Protein AF-A0A9D8JFM1-F1 (afdb_monomer)

Foldseek 3Di:
DVVLLVQLLVLLVQLLVLLVVLLVLLVDPPRPCNVVSVVSSVVSVVSNVVSVVVCVVVPDDPVSVVSSVVSVVSVVVSVVSVVVSVVVVVCVVVVVVPPDDPVVPVVVVPDVVVVVVVVVVVD

Structure (mmCIF, N/CA/C/O backbone):
data_AF-A0A9D8JFM1-F1
#
_entry.id   AF-A0A9D8JFM1-F1
#
loop_
_atom_site.group_PDB
_atom_site.id
_atom_site.type_symbol
_atom_site.label_atom_id
_atom_site.label_alt_id
_atom_site.label_comp_id
_atom_site.label_asym_id
_atom_site.label_entity_id
_atom_site.label_seq_id
_atom_site.pdbx_PDB_ins_code
_atom_site.Cartn_x
_atom_site.Cartn_y
_atom_site.Cartn_z
_atom_site.occupancy
_atom_site.B_iso_or_equiv
_atom_site.auth_seq_id
_atom_site.auth_comp_id
_atom_site.auth_asym_id
_atom_site.auth_atom_id
_atom_site.pdbx_PDB_model_num
ATOM 1 N N . MET A 1 1 ? 8.828 -2.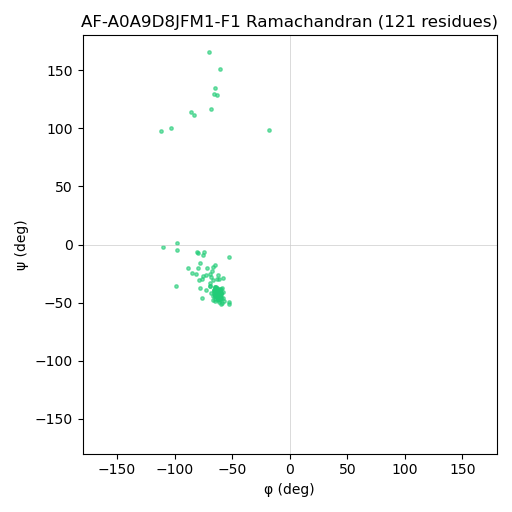449 -22.298 1.00 78.56 1 MET A N 1
ATOM 2 C CA . MET A 1 1 ? 9.175 -1.439 -21.270 1.00 78.56 1 MET A CA 1
ATOM 3 C C . MET A 1 1 ? 7.936 -0.712 -20.771 1.00 78.56 1 MET A C 1
ATOM 5 O O . MET A 1 1 ? 7.697 -0.782 -19.579 1.00 78.56 1 MET A O 1
ATOM 9 N N . ARG A 1 2 ? 7.103 -0.122 -21.642 1.00 83.81 2 ARG A N 1
ATOM 10 C CA . ARG A 1 2 ? 5.833 0.514 -21.238 1.00 83.81 2 ARG A CA 1
ATOM 11 C C . ARG A 1 2 ? 4.921 -0.400 -20.405 1.00 83.81 2 ARG A C 1
ATOM 13 O O . ARG A 1 2 ? 4.625 -0.064 -19.271 1.00 83.81 2 ARG A O 1
ATOM 20 N N . ASP A 1 3 ? 4.654 -1.614 -20.891 1.00 90.00 3 ASP A N 1
ATOM 21 C CA . ASP A 1 3 ? 3.837 -2.606 -20.169 1.00 90.00 3 ASP A CA 1
ATOM 22 C C . ASP A 1 3 ? 4.388 -2.972 -18.782 1.00 90.00 3 ASP A C 1
ATOM 24 O O . ASP A 1 3 ? 3.643 -3.358 -17.886 1.00 90.00 3 ASP A O 1
ATOM 28 N N . PHE A 1 4 ? 5.709 -2.889 -18.596 1.00 88.81 4 PHE A N 1
ATOM 29 C CA . PHE A 1 4 ? 6.332 -3.143 -17.301 1.00 88.81 4 PHE A CA 1
ATOM 30 C C . PHE A 1 4 ? 6.121 -1.958 -16.352 1.00 88.81 4 PHE A C 1
ATOM 32 O O . PHE A 1 4 ? 5.700 -2.162 -15.214 1.00 88.81 4 PHE A O 1
ATOM 39 N N . ASN A 1 5 ? 6.344 -0.735 -16.835 1.00 88.31 5 ASN A N 1
ATOM 40 C CA . ASN A 1 5 ? 6.147 0.488 -16.059 1.00 88.31 5 ASN A CA 1
ATOM 41 C C . ASN A 1 5 ? 4.679 0.624 -15.615 1.00 88.31 5 ASN A C 1
ATOM 43 O O . ASN A 1 5 ? 4.423 0.815 -14.426 1.00 88.31 5 ASN A O 1
ATOM 47 N N . ASP A 1 6 ? 3.731 0.377 -16.527 1.00 90.94 6 ASP A N 1
ATOM 48 C CA . ASP A 1 6 ? 2.290 0.399 -16.242 1.00 90.94 6 ASP A CA 1
ATOM 49 C C . ASP A 1 6 ? 1.920 -0.598 -15.129 1.00 90.94 6 ASP A C 1
ATOM 51 O O . ASP A 1 6 ? 1.145 -0.280 -14.225 1.00 90.94 6 ASP A O 1
ATOM 55 N N . ARG A 1 7 ? 2.516 -1.800 -15.138 1.00 92.88 7 ARG A N 1
ATOM 56 C CA . ARG A 1 7 ? 2.295 -2.810 -14.090 1.00 92.88 7 ARG A CA 1
ATOM 57 C C . ARG A 1 7 ? 2.835 -2.376 -12.730 1.00 92.88 7 ARG A C 1
ATOM 59 O O . ARG A 1 7 ? 2.181 -2.644 -11.722 1.00 92.88 7 ARG A O 1
ATOM 66 N N . VAL A 1 8 ? 3.997 -1.720 -12.686 1.00 91.56 8 VAL A N 1
ATOM 67 C CA . VAL A 1 8 ? 4.564 -1.176 -11.439 1.00 91.56 8 VAL A CA 1
ATOM 68 C C . VAL A 1 8 ? 3.628 -0.114 -10.857 1.00 91.56 8 VAL A C 1
ATOM 70 O O . VAL A 1 8 ? 3.283 -0.179 -9.675 1.00 91.56 8 VAL A O 1
ATOM 73 N N . HIS A 1 9 ? 3.146 0.822 -11.682 1.00 91.81 9 HIS A N 1
ATOM 74 C CA . HIS A 1 9 ? 2.202 1.852 -11.233 1.00 91.81 9 HIS A CA 1
ATOM 75 C C . HIS A 1 9 ? 0.868 1.274 -10.795 1.00 91.81 9 HIS A C 1
ATOM 77 O O . HIS A 1 9 ? 0.345 1.674 -9.757 1.00 91.81 9 HIS A O 1
ATOM 83 N N . GLN A 1 10 ? 0.329 0.317 -11.550 1.00 94.81 10 GLN A N 1
ATOM 84 C CA . GLN A 1 10 ? -0.929 -0.333 -11.212 1.00 94.81 10 GLN A CA 1
ATOM 85 C C . GLN A 1 10 ? -0.829 -1.049 -9.863 1.00 94.81 10 GLN A C 1
ATOM 87 O O . GLN A 1 10 ? -1.721 -0.904 -9.028 1.00 94.81 10 GLN A O 1
ATOM 92 N N . ALA A 1 11 ? 0.264 -1.774 -9.612 1.00 94.81 11 ALA A N 1
ATOM 93 C CA . ALA A 1 11 ? 0.480 -2.438 -8.331 1.00 94.81 11 ALA A CA 1
ATOM 94 C C . ALA A 1 11 ? 0.568 -1.434 -7.171 1.00 94.81 11 ALA A C 1
ATOM 96 O O . ALA A 1 11 ? -0.075 -1.630 -6.138 1.00 94.81 11 ALA A O 1
ATOM 97 N N . LEU A 1 12 ? 1.290 -0.326 -7.358 1.00 94.88 12 LEU A N 1
ATOM 98 C CA . LEU A 1 12 ? 1.403 0.721 -6.344 1.00 94.88 12 LEU A CA 1
ATOM 99 C C . LEU A 1 12 ? 0.063 1.433 -6.081 1.00 94.88 12 LEU A C 1
ATOM 101 O O . LEU A 1 12 ? -0.281 1.704 -4.930 1.00 94.88 12 LEU A O 1
ATOM 105 N N . ALA A 1 13 ? -0.728 1.688 -7.124 1.00 95.25 13 ALA A N 1
ATOM 106 C CA . ALA A 1 13 ? -2.060 2.276 -7.001 1.00 95.25 13 ALA A CA 1
ATOM 107 C C . ALA A 1 13 ? -3.040 1.342 -6.271 1.00 95.25 13 ALA A C 1
ATOM 109 O O . ALA A 1 13 ? -3.807 1.798 -5.424 1.00 95.25 13 ALA A O 1
ATOM 110 N N . ILE A 1 14 ? -2.993 0.032 -6.546 1.00 97.31 14 ILE A N 1
ATOM 111 C CA . ILE A 1 14 ? -3.793 -0.963 -5.816 1.00 97.31 14 ILE A CA 1
ATOM 112 C C . ILE A 1 14 ? -3.404 -0.961 -4.334 1.00 97.31 14 ILE A C 1
ATOM 114 O O . ILE A 1 14 ? -4.287 -0.897 -3.480 1.00 97.31 14 ILE A O 1
ATOM 118 N N . TYR A 1 15 ? -2.106 -0.963 -4.018 1.00 97.38 15 TYR A N 1
ATOM 119 C CA . TYR A 1 15 ? -1.631 -0.891 -2.634 1.00 97.38 15 TYR A CA 1
ATOM 120 C C . TYR A 1 15 ? -2.135 0.369 -1.910 1.00 97.38 15 TYR A C 1
ATOM 122 O O . TYR A 1 15 ? -2.675 0.276 -0.803 1.00 97.38 15 TYR A O 1
ATOM 130 N N . LEU A 1 16 ? -2.046 1.534 -2.559 1.00 96.00 16 LEU A N 1
ATOM 131 C CA . LEU A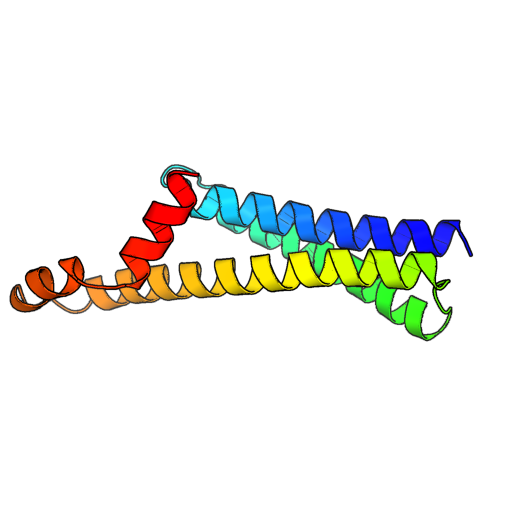 1 16 ? -2.576 2.791 -2.033 1.00 96.00 16 LEU A CA 1
ATOM 132 C C . LEU A 1 16 ? -4.090 2.725 -1.775 1.00 96.00 16 LEU A C 1
ATOM 134 O O . LEU A 1 16 ? -4.552 3.130 -0.708 1.00 96.00 16 LEU A O 1
ATOM 138 N N . ASN A 1 17 ? -4.862 2.198 -2.726 1.00 96.50 17 ASN A N 1
ATOM 139 C CA . ASN A 1 17 ? -6.318 2.104 -2.610 1.00 96.50 17 ASN A CA 1
ATOM 140 C C . ASN A 1 17 ? -6.746 1.183 -1.463 1.00 96.50 17 ASN A C 1
ATOM 142 O O . ASN A 1 17 ? -7.654 1.536 -0.713 1.00 96.50 17 ASN A O 1
ATOM 146 N N . GLN A 1 18 ? -6.053 0.059 -1.267 1.00 96.44 18 GLN A N 1
ATOM 147 C CA . GLN A 1 18 ? -6.300 -0.823 -0.124 1.00 96.44 18 GLN A CA 1
ATOM 148 C C . GLN A 1 18 ? -5.967 -0.135 1.209 1.00 96.44 18 GLN A C 1
ATOM 150 O O . GLN A 1 18 ? -6.700 -0.274 2.186 1.00 96.44 18 GLN A O 1
ATOM 155 N N . GLY A 1 19 ? -4.913 0.689 1.244 1.00 94.56 19 GLY A N 1
ATOM 156 C CA . GLY A 1 19 ? -4.609 1.559 2.384 1.00 94.56 19 GLY A CA 1
ATOM 157 C C . GLY A 1 19 ? -5.716 2.563 2.701 1.00 94.56 19 GLY A C 1
ATOM 158 O O . GLY A 1 19 ? -6.083 2.723 3.864 1.00 94.56 19 GLY A O 1
ATOM 159 N N . ARG A 1 20 ? -6.277 3.215 1.679 1.00 94.94 20 ARG A N 1
ATOM 160 C CA . ARG A 1 20 ? -7.396 4.155 1.842 1.00 94.94 20 ARG A CA 1
ATOM 161 C C . ARG A 1 20 ? -8.664 3.465 2.330 1.00 94.94 20 ARG A C 1
ATOM 163 O O . ARG A 1 20 ? -9.310 3.989 3.230 1.00 94.94 20 ARG A O 1
ATOM 170 N N . ALA A 1 21 ? -8.989 2.298 1.778 1.00 93.50 21 ALA A N 1
ATOM 171 C CA . ALA A 1 21 ? -10.140 1.511 2.208 1.00 93.50 21 ALA A CA 1
ATOM 172 C C . ALA A 1 21 ? -9.996 1.068 3.672 1.00 93.50 21 ALA A C 1
ATOM 174 O O . ALA A 1 21 ? -10.912 1.271 4.465 1.00 93.50 21 ALA A O 1
ATOM 175 N N . ALA A 1 22 ? -8.824 0.550 4.058 1.00 92.81 22 ALA A N 1
ATOM 176 C CA . ALA A 1 22 ? -8.545 0.191 5.447 1.00 92.81 22 ALA A CA 1
ATOM 177 C C . ALA A 1 22 ? -8.645 1.406 6.383 1.00 92.81 22 ALA A C 1
ATOM 179 O O . ALA A 1 22 ? -9.218 1.305 7.462 1.00 92.81 22 ALA A O 1
ATOM 180 N N . LEU A 1 23 ? -8.136 2.571 5.968 1.00 92.44 23 LEU A N 1
ATOM 181 C CA . LEU A 1 23 ? -8.244 3.795 6.761 1.00 92.44 23 LEU A CA 1
ATOM 182 C C . LEU A 1 23 ? -9.701 4.240 6.927 1.00 92.44 23 LEU A C 1
ATOM 184 O O . LEU A 1 23 ? -10.103 4.567 8.039 1.00 92.44 23 LEU A O 1
ATOM 188 N N . ALA A 1 24 ? -10.494 4.220 5.855 1.00 90.88 24 ALA A N 1
ATOM 189 C CA . ALA A 1 24 ? -11.917 4.539 5.919 1.00 90.88 24 ALA A CA 1
ATOM 190 C C . ALA A 1 24 ? -12.658 3.583 6.866 1.00 90.88 24 ALA A C 1
ATOM 192 O O . ALA A 1 24 ? -13.372 4.043 7.751 1.00 90.88 24 ALA A O 1
ATOM 193 N N . SER A 1 25 ? -12.399 2.276 6.758 1.00 91.00 25 SER A N 1
ATOM 194 C CA . SER A 1 25 ? -12.963 1.273 7.666 1.00 91.00 25 SER A CA 1
ATOM 195 C C . SER A 1 25 ? -12.510 1.442 9.117 1.00 91.00 25 SER A C 1
ATOM 197 O O . SER A 1 25 ? -13.235 1.030 10.007 1.00 91.00 25 SER A O 1
ATOM 199 N N . LEU A 1 26 ? -11.316 1.976 9.384 1.00 87.19 26 LEU A N 1
ATOM 200 C CA . LEU A 1 26 ? -10.854 2.216 10.757 1.00 87.19 26 LEU A CA 1
ATOM 201 C C . LEU A 1 26 ? -11.525 3.446 11.383 1.00 87.19 26 LEU A C 1
ATOM 203 O O . LEU A 1 26 ? -11.665 3.528 12.602 1.00 87.19 26 LEU A O 1
ATOM 207 N N . LEU A 1 27 ? -11.881 4.426 10.551 1.00 86.38 27 LEU A N 1
ATOM 208 C CA . LEU A 1 27 ? -12.579 5.640 10.969 1.00 86.38 27 LEU A CA 1
ATOM 209 C C . LEU A 1 27 ? -14.088 5.417 11.119 1.00 86.38 27 LEU A C 1
ATOM 211 O O . LEU A 1 27 ? -14.729 6.141 11.883 1.00 86.38 27 LEU A O 1
ATOM 215 N N . ASP A 1 28 ? -14.637 4.432 10.413 1.00 86.69 28 ASP A N 1
ATOM 216 C CA . ASP A 1 28 ? -16.019 3.999 10.555 1.00 86.69 28 ASP A CA 1
ATOM 217 C C . ASP A 1 28 ? -16.167 3.011 11.722 1.00 86.69 28 ASP A C 1
ATOM 219 O O . ASP A 1 28 ? -15.673 1.886 11.689 1.00 86.69 28 ASP A O 1
ATOM 223 N N . VAL A 1 29 ? -16.855 3.448 12.778 1.00 63.47 29 VAL A N 1
ATOM 224 C CA . VAL A 1 29 ? -16.995 2.714 14.047 1.00 63.47 29 VAL A CA 1
AT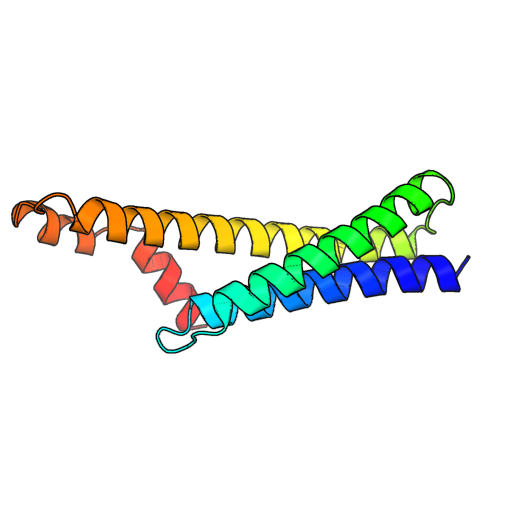OM 225 C C . VAL A 1 29 ? -17.806 1.420 13.882 1.00 63.47 29 VAL A C 1
ATOM 227 O O . VAL A 1 29 ? -17.702 0.533 14.729 1.00 63.47 29 VAL A O 1
ATOM 230 N N . GLU A 1 30 ? -18.587 1.295 12.806 1.00 64.44 30 GLU A N 1
ATOM 231 C CA . GLU A 1 30 ? -19.437 0.128 12.533 1.00 64.44 30 GLU A CA 1
ATOM 232 C C . GLU A 1 30 ? -18.805 -0.876 11.552 1.00 64.44 30 GLU A C 1
ATOM 234 O O . GLU A 1 30 ? -19.369 -1.945 11.322 1.00 64.44 30 GLU A O 1
ATOM 239 N N . SER A 1 31 ? -17.633 -0.573 10.983 1.00 73.62 31 SER A N 1
ATOM 240 C CA . SER A 1 31 ? -17.038 -1.405 9.935 1.00 73.62 31 SER A CA 1
ATOM 241 C C . SER A 1 31 ? -16.207 -2.565 10.497 1.00 73.62 31 SER A C 1
ATOM 243 O O . SER A 1 31 ? -15.131 -2.374 11.070 1.00 73.62 31 SER A O 1
ATOM 245 N N . GLU A 1 32 ? -16.663 -3.798 10.263 1.00 76.94 32 GLU A N 1
ATOM 246 C CA . GLU A 1 32 ? -15.938 -5.032 10.615 1.00 76.94 32 GLU A CA 1
ATOM 247 C C . GLU A 1 32 ? -14.843 -5.405 9.592 1.00 76.94 32 GLU A C 1
ATOM 249 O O . GLU A 1 32 ? -14.026 -6.300 9.829 1.00 76.94 32 GLU A O 1
ATOM 254 N N . ASP A 1 33 ? -14.763 -4.682 8.472 1.00 89.19 33 ASP A N 1
ATOM 255 C CA . ASP A 1 33 ? -13.926 -5.050 7.326 1.00 89.19 33 ASP A CA 1
ATOM 256 C C . ASP A 1 33 ? -12.439 -4.698 7.491 1.00 89.19 33 ASP A C 1
ATOM 258 O O . ASP A 1 33 ? -11.608 -5.106 6.674 1.00 89.19 33 ASP A O 1
ATOM 262 N N . PHE A 1 34 ? -12.062 -3.974 8.550 1.00 89.06 34 PHE A N 1
ATOM 263 C CA . PHE A 1 34 ? -10.712 -3.424 8.714 1.00 89.06 34 PHE A CA 1
ATOM 264 C C . PHE A 1 34 ? -9.612 -4.485 8.567 1.00 89.06 34 PHE A C 1
ATOM 266 O O . PHE A 1 34 ? -8.656 -4.301 7.811 1.00 89.06 34 PHE A O 1
ATOM 273 N N . PHE A 1 35 ? -9.740 -5.620 9.258 1.00 89.19 35 PHE A N 1
ATOM 274 C CA . PHE A 1 35 ? -8.725 -6.676 9.216 1.00 89.19 35 PHE A CA 1
ATOM 275 C C . PHE A 1 35 ? -8.664 -7.379 7.856 1.00 89.19 35 PHE A C 1
ATOM 277 O O . PHE A 1 35 ? -7.572 -7.715 7.390 1.00 89.19 35 PHE A O 1
ATOM 284 N N . ALA A 1 36 ? -9.810 -7.556 7.192 1.00 92.19 36 ALA A N 1
ATOM 285 C CA . ALA A 1 36 ? -9.862 -8.106 5.842 1.00 92.19 36 ALA A CA 1
ATOM 286 C C . A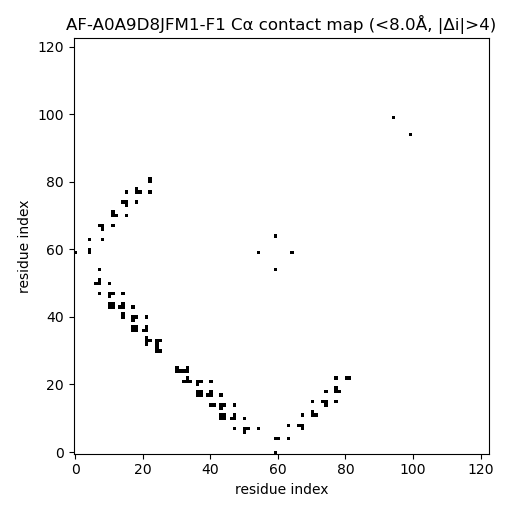LA A 1 36 ? -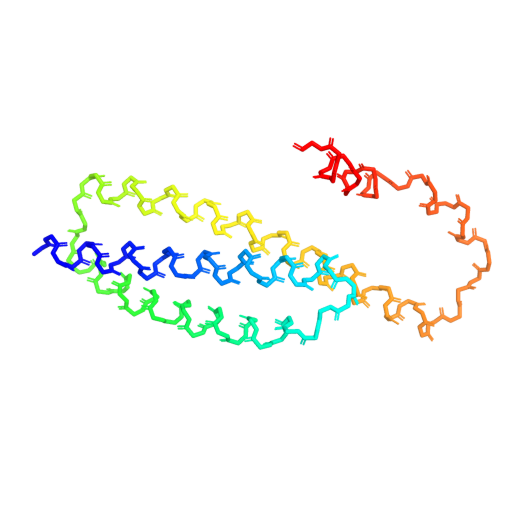9.161 -7.168 4.846 1.00 92.19 36 ALA A C 1
ATOM 288 O O . A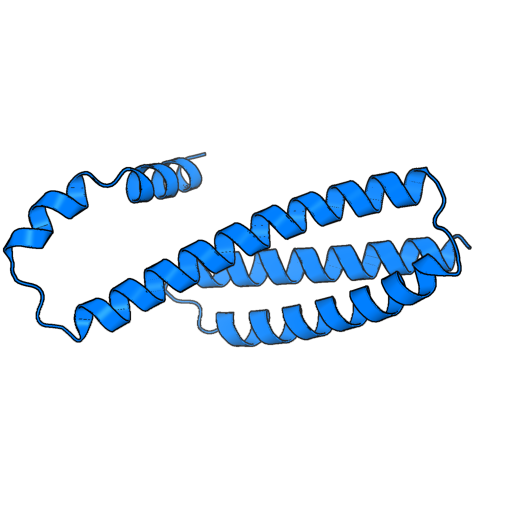LA A 1 36 ? -8.329 -7.614 4.052 1.00 92.19 36 ALA A O 1
ATOM 289 N N . LEU A 1 37 ? -9.414 -5.861 4.946 1.00 92.81 37 LEU A N 1
ATOM 290 C CA . LEU A 1 37 ? -8.769 -4.834 4.127 1.00 92.81 37 LEU A CA 1
ATOM 291 C C . LEU A 1 37 ? -7.265 -4.739 4.403 1.00 92.81 37 LEU A C 1
ATOM 293 O O . LEU A 1 37 ? -6.476 -4.634 3.467 1.00 92.81 37 LEU A O 1
ATOM 297 N N . MET A 1 38 ? -6.831 -4.863 5.661 1.00 94.25 38 MET A N 1
ATOM 298 C CA . MET A 1 38 ? -5.404 -4.925 6.000 1.00 94.25 38 MET A CA 1
ATOM 299 C C . MET A 1 38 ? -4.714 -6.165 5.413 1.00 94.25 38 MET A C 1
ATOM 301 O O . MET A 1 38 ? -3.579 -6.061 4.948 1.00 94.25 38 MET A O 1
ATOM 305 N N . SER A 1 39 ? -5.396 -7.314 5.363 1.00 95.00 39 SER A N 1
ATOM 306 C CA . SER A 1 39 ? -4.878 -8.522 4.707 1.00 95.00 39 SER A CA 1
ATOM 307 C C . SER A 1 39 ? -4.761 -8.351 3.186 1.00 95.00 39 SER A C 1
ATOM 309 O O . SER A 1 39 ? -3.722 -8.672 2.606 1.00 95.00 39 SER A O 1
ATOM 311 N N . GLN A 1 40 ? -5.775 -7.772 2.536 1.00 94.69 40 GLN A N 1
ATOM 312 C CA . GLN A 1 40 ? -5.731 -7.460 1.100 1.00 94.69 40 GLN A CA 1
ATOM 313 C C . GLN A 1 40 ? -4.635 -6.439 0.770 1.00 94.69 40 GLN A C 1
ATOM 315 O O . GLN A 1 40 ? -3.930 -6.566 -0.233 1.00 94.69 40 GLN A O 1
ATOM 320 N N . ARG A 1 41 ? -4.460 -5.440 1.637 1.00 96.19 41 ARG A N 1
ATOM 321 C CA . ARG A 1 41 ? -3.401 -4.437 1.537 1.00 96.19 41 ARG A CA 1
ATOM 322 C C . ARG A 1 41 ? -2.010 -5.065 1.616 1.00 96.19 41 ARG A C 1
ATOM 324 O O . ARG A 1 41 ? -1.141 -4.677 0.841 1.00 96.19 41 ARG A O 1
ATOM 331 N N . GLU A 1 42 ? -1.801 -6.027 2.513 1.00 96.19 42 GLU A N 1
ATOM 332 C CA . GLU A 1 42 ? -0.538 -6.769 2.619 1.00 96.19 42 GLU A CA 1
ATOM 333 C C . GLU A 1 42 ? -0.242 -7.565 1.338 1.00 96.19 42 GLU A C 1
ATOM 335 O O . GLU A 1 42 ? 0.859 -7.482 0.798 1.00 96.19 42 GLU A O 1
ATOM 340 N N . ALA A 1 43 ? -1.241 -8.253 0.774 1.00 96.06 43 ALA A N 1
ATOM 341 C CA . ALA A 1 43 ? -1.080 -8.949 -0.505 1.00 96.06 43 ALA A CA 1
ATOM 342 C C . ALA A 1 43 ? -0.717 -7.983 -1.654 1.00 96.06 43 ALA A C 1
ATOM 344 O O . ALA A 1 43 ? 0.145 -8.282 -2.485 1.00 96.06 43 ALA A O 1
ATOM 345 N N . ALA A 1 44 ? -1.329 -6.795 -1.686 1.00 95.75 44 ALA A N 1
ATOM 346 C CA . ALA A 1 44 ? -1.004 -5.758 -2.664 1.00 95.75 44 ALA A CA 1
ATOM 347 C C . ALA A 1 44 ? 0.427 -5.216 -2.497 1.00 95.75 44 ALA A C 1
ATOM 349 O O . ALA A 1 44 ? 1.121 -5.011 -3.495 1.00 95.75 44 ALA A O 1
ATOM 350 N N . TYR A 1 45 ? 0.885 -5.031 -1.255 1.00 96.38 45 TYR A N 1
ATOM 351 C CA . TYR A 1 45 ? 2.260 -4.629 -0.954 1.00 96.38 45 TYR A CA 1
ATOM 352 C C . TYR A 1 45 ? 3.275 -5.663 -1.455 1.00 96.38 45 TYR A C 1
ATOM 354 O O . TYR A 1 45 ? 4.219 -5.301 -2.154 1.00 96.38 45 TYR A O 1
ATOM 362 N N . GLN A 1 46 ? 3.044 -6.950 -1.185 1.00 95.31 46 GLN A N 1
ATOM 363 C CA . GLN A 1 46 ? 3.925 -8.031 -1.642 1.00 95.31 46 GLN A CA 1
ATOM 364 C C . GLN A 1 46 ? 4.036 -8.078 -3.170 1.00 95.31 46 GLN A C 1
ATOM 366 O O . GLN A 1 46 ? 5.135 -8.220 -3.710 1.00 95.31 46 GLN A O 1
ATOM 371 N N . ASN A 1 47 ? 2.917 -7.892 -3.877 1.00 94.62 47 ASN A N 1
ATOM 372 C CA . ASN A 1 47 ? 2.915 -7.805 -5.336 1.00 94.62 47 ASN A CA 1
ATOM 373 C C . ASN A 1 47 ? 3.711 -6.589 -5.846 1.00 94.62 47 ASN A C 1
ATOM 375 O O . ASN A 1 47 ? 4.505 -6.718 -6.777 1.00 94.62 47 ASN A O 1
ATOM 379 N N . PHE A 1 48 ? 3.545 -5.418 -5.221 1.00 94.50 48 PHE A N 1
ATOM 380 C CA . PHE A 1 48 ? 4.344 -4.238 -5.555 1.00 94.50 48 PHE A CA 1
ATOM 381 C C . PHE A 1 48 ? 5.842 -4.486 -5.326 1.00 94.50 48 PHE A C 1
ATOM 383 O O . PHE A 1 48 ? 6.629 -4.226 -6.229 1.00 94.50 48 PHE A O 1
ATOM 390 N N . CYS A 1 49 ? 6.243 -5.056 -4.185 1.00 92.31 49 CYS A N 1
ATOM 391 C CA . CYS A 1 49 ? 7.648 -5.361 -3.898 1.00 92.31 49 CYS A CA 1
ATOM 392 C C . CYS A 1 49 ? 8.277 -6.316 -4.919 1.00 92.31 49 CYS A C 1
ATOM 394 O O . CYS A 1 49 ? 9.431 -6.128 -5.301 1.00 92.31 49 CYS A O 1
ATOM 396 N N . ALA A 1 50 ?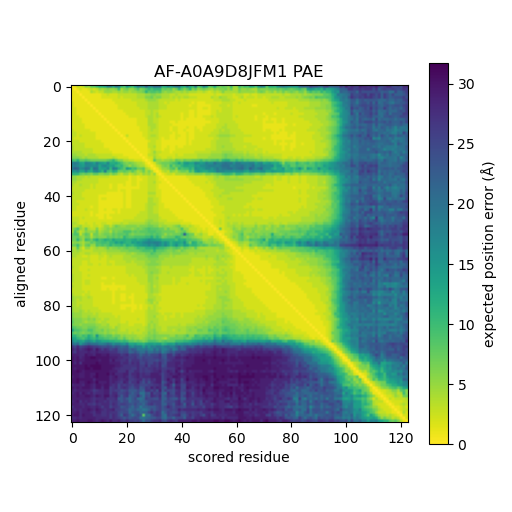 7.530 -7.321 -5.387 1.00 90.81 50 ALA A N 1
ATOM 397 C CA . ALA A 1 50 ? 8.012 -8.234 -6.422 1.00 90.81 50 ALA A CA 1
ATOM 398 C C . ALA A 1 50 ? 8.309 -7.501 -7.746 1.00 90.81 50 ALA A C 1
ATOM 400 O O . ALA A 1 50 ? 9.292 -7.805 -8.423 1.00 90.81 50 ALA A O 1
ATOM 401 N N . LEU A 1 51 ? 7.481 -6.514 -8.102 1.00 89.25 51 LEU A N 1
ATOM 402 C CA . LEU A 1 51 ? 7.663 -5.697 -9.303 1.00 89.25 51 LEU A CA 1
ATOM 403 C C . LEU A 1 51 ? 8.734 -4.613 -9.124 1.00 89.25 51 LEU A C 1
ATOM 405 O O . LEU A 1 51 ? 9.504 -4.375 -10.050 1.00 89.25 51 LEU A O 1
ATOM 409 N N . ASP A 1 52 ? 8.829 -3.997 -7.946 1.00 85.38 52 ASP A N 1
ATOM 410 C CA . ASP A 1 52 ? 9.860 -3.005 -7.624 1.00 85.38 52 ASP A CA 1
ATOM 411 C C . ASP A 1 52 ? 11.261 -3.632 -7.626 1.00 85.38 52 ASP A C 1
ATOM 413 O O . ASP A 1 52 ? 12.186 -3.090 -8.226 1.00 85.38 52 ASP A O 1
ATOM 417 N N . GLY A 1 53 ? 11.405 -4.844 -7.077 1.00 83.81 53 GLY A N 1
ATOM 418 C CA . GLY A 1 53 ? 12.650 -5.611 -7.175 1.00 83.81 53 GLY A CA 1
ATOM 419 C C . GLY A 1 53 ? 13.063 -5.883 -8.626 1.00 83.81 53 GLY A C 1
ATOM 420 O O . GLY A 1 53 ? 14.240 -5.779 -8.967 1.00 83.81 53 GLY A O 1
ATOM 421 N N . ALA A 1 54 ? 12.099 -6.150 -9.515 1.00 79.56 54 ALA A N 1
ATOM 422 C CA . ALA A 1 54 ? 12.366 -6.260 -10.949 1.00 79.56 54 ALA A CA 1
ATOM 423 C C . ALA A 1 54 ? 12.725 -4.901 -11.588 1.00 79.56 54 ALA A C 1
ATOM 425 O O . ALA A 1 54 ? 13.560 -4.850 -12.494 1.00 79.56 54 ALA A O 1
ATOM 426 N N . ALA A 1 55 ? 12.154 -3.796 -11.097 1.00 76.50 55 ALA A N 1
ATOM 427 C CA . ALA A 1 55 ? 12.408 -2.439 -11.590 1.00 76.50 55 ALA A CA 1
ATOM 428 C C . ALA A 1 55 ? 13.802 -1.909 -11.208 1.00 76.50 55 ALA A C 1
ATOM 430 O O . ALA A 1 55 ? 14.335 -1.019 -11.869 1.00 76.50 55 ALA A O 1
ATOM 431 N N . GLN A 1 56 ? 14.436 -2.491 -10.185 1.00 75.81 56 GLN A N 1
ATOM 432 C CA . GLN A 1 56 ? 15.847 -2.235 -9.871 1.00 75.81 56 GLN A CA 1
ATOM 433 C C . GLN A 1 56 ? 16.796 -2.780 -10.955 1.00 75.81 56 GLN A C 1
ATOM 435 O O . GLN A 1 56 ? 17.913 -2.286 -11.093 1.00 75.81 56 GLN A O 1
ATOM 440 N N . VAL A 1 57 ? 16.349 -3.766 -11.744 1.00 79.31 57 VAL A N 1
ATOM 441 C CA . VAL A 1 57 ? 17.111 -4.367 -12.855 1.00 79.31 57 VAL A CA 1
ATOM 442 C C . VAL A 1 57 ? 16.691 -3.782 -14.207 1.00 79.31 57 VAL A C 1
ATOM 444 O O . VAL A 1 57 ? 17.528 -3.590 -15.088 1.00 79.31 57 VAL A O 1
ATOM 447 N N . VAL A 1 58 ? 15.403 -3.466 -14.372 1.00 79.62 58 VAL A N 1
ATOM 448 C CA . VAL A 1 58 ? 14.847 -2.808 -15.562 1.00 79.62 58 VAL A CA 1
ATOM 449 C C . VAL A 1 58 ? 14.393 -1.399 -15.174 1.00 79.62 58 VAL A C 1
ATOM 451 O O . VAL A 1 58 ? 13.298 -1.248 -14.631 1.00 79.62 58 VAL A O 1
ATOM 454 N N . PRO A 1 59 ? 15.209 -0.359 -15.426 1.00 77.25 59 PRO A N 1
ATOM 455 C CA . PRO A 1 59 ? 14.914 0.977 -14.936 1.00 77.25 59 PRO A CA 1
ATOM 456 C C . PRO A 1 59 ? 13.640 1.537 -15.572 1.00 77.25 59 PRO A C 1
ATOM 458 O O . PRO A 1 59 ? 13.455 1.494 -16.790 1.00 77.25 59 PRO A O 1
ATOM 461 N N . LEU A 1 60 ? 12.791 2.116 -14.724 1.00 83.50 60 LEU A N 1
ATOM 462 C CA . LEU A 1 60 ? 11.644 2.917 -15.142 1.00 83.50 60 LEU A CA 1
ATOM 463 C C . LEU A 1 60 ? 12.111 4.131 -15.961 1.00 83.50 60 LEU A C 1
ATOM 465 O O . LEU A 1 60 ? 13.199 4.667 -15.730 1.00 83.50 60 LEU A O 1
ATOM 469 N N . ASP A 1 61 ? 11.270 4.607 -16.877 1.00 90.19 61 ASP A N 1
ATOM 470 C CA . ASP A 1 61 ? 11.493 5.910 -17.507 1.00 90.19 61 ASP A CA 1
ATOM 471 C C . ASP A 1 61 ? 11.252 7.061 -16.505 1.00 90.19 61 ASP A C 1
ATOM 473 O O . ASP A 1 61 ? 10.707 6.859 -15.418 1.00 90.19 61 ASP A O 1
ATOM 477 N N . GLU A 1 62 ? 11.686 8.277 -16.843 1.00 88.50 62 GLU A N 1
ATOM 478 C CA . GLU A 1 62 ? 11.606 9.428 -15.930 1.00 88.50 62 GLU A CA 1
ATOM 479 C C . GLU A 1 62 ? 10.171 9.831 -15.563 1.00 88.50 62 GLU A C 1
ATOM 481 O O . GLU A 1 62 ? 9.907 10.170 -14.406 1.00 88.50 62 GLU A O 1
ATOM 486 N N . GLU A 1 63 ? 9.226 9.746 -16.502 1.00 91.12 63 GLU A N 1
ATOM 487 C CA . GLU A 1 63 ? 7.813 10.020 -16.223 1.00 91.12 63 GLU A CA 1
ATOM 488 C C . GLU A 1 63 ? 7.266 8.981 -15.239 1.00 91.12 63 GLU A C 1
ATOM 490 O O . GLU A 1 63 ? 6.644 9.318 -14.226 1.00 91.12 63 GLU A O 1
ATOM 495 N N . SER A 1 64 ? 7.599 7.716 -15.473 1.00 89.81 64 SER A N 1
ATOM 496 C CA . SER A 1 64 ? 7.224 6.599 -14.622 1.00 89.81 64 SER A CA 1
ATOM 497 C C . SER A 1 64 ? 7.817 6.705 -13.216 1.00 89.81 64 SER A C 1
ATOM 499 O O . SER A 1 64 ? 7.118 6.445 -12.234 1.00 89.81 64 SER A O 1
ATOM 501 N N . LYS A 1 65 ? 9.073 7.142 -13.073 1.00 88.88 65 LYS A N 1
ATOM 502 C CA . LYS A 1 65 ? 9.681 7.413 -11.758 1.00 88.88 65 LYS A CA 1
ATOM 503 C C . LYS A 1 65 ? 8.949 8.524 -11.018 1.00 88.88 65 LYS A C 1
ATOM 505 O O . LYS A 1 65 ? 8.721 8.406 -9.812 1.00 88.88 65 LYS A O 1
ATOM 510 N N . TYR A 1 66 ? 8.587 9.597 -11.719 1.00 92.00 66 TYR A N 1
ATOM 511 C CA . TYR A 1 66 ? 7.854 10.714 -11.129 1.00 92.00 66 TYR A CA 1
ATOM 512 C C . TYR A 1 66 ? 6.475 10.272 -10.619 1.00 92.00 66 TYR A C 1
ATOM 514 O O . TYR A 1 66 ? 6.129 10.540 -9.465 1.00 92.00 66 TYR A O 1
ATOM 522 N N . GLN A 1 67 ? 5.722 9.527 -11.434 1.00 91.31 67 GLN A N 1
ATOM 523 C CA . GLN A 1 67 ? 4.411 8.997 -11.052 1.00 91.31 67 GLN A CA 1
ATOM 524 C C . GLN A 1 67 ? 4.505 8.024 -9.867 1.00 91.31 67 GLN A C 1
ATOM 526 O O . GLN A 1 67 ? 3.767 8.171 -8.890 1.00 91.31 67 GLN A O 1
ATOM 531 N N . ALA A 1 68 ? 5.457 7.085 -9.900 1.00 90.44 68 ALA A N 1
ATOM 532 C CA . ALA A 1 68 ? 5.684 6.146 -8.803 1.00 90.44 68 ALA A CA 1
ATOM 533 C C . ALA A 1 68 ? 6.054 6.873 -7.499 1.00 90.44 68 ALA A C 1
ATOM 535 O O . ALA A 1 68 ? 5.512 6.562 -6.440 1.00 90.44 68 ALA A O 1
ATOM 536 N N . ARG A 1 69 ? 6.914 7.900 -7.566 1.00 92.12 69 ARG A N 1
ATOM 537 C CA . ARG A 1 69 ? 7.296 8.707 -6.397 1.00 92.12 69 ARG A CA 1
ATOM 538 C C . ARG A 1 69 ? 6.100 9.424 -5.777 1.00 92.12 69 ARG A C 1
ATOM 540 O O . ARG A 1 69 ? 5.980 9.435 -4.554 1.00 92.12 69 ARG A O 1
ATOM 547 N N . ARG A 1 70 ? 5.223 10.009 -6.595 1.00 95.06 70 ARG A N 1
ATOM 548 C CA . ARG A 1 70 ? 4.008 10.675 -6.108 1.00 95.06 70 ARG A CA 1
ATOM 549 C C . ARG A 1 70 ? 3.086 9.687 -5.389 1.00 95.06 70 ARG A C 1
ATOM 551 O O . ARG A 1 70 ? 2.685 9.946 -4.259 1.00 95.06 70 ARG A O 1
ATOM 558 N N . LEU A 1 71 ? 2.799 8.539 -6.006 1.00 93.38 71 LEU A N 1
ATOM 559 C CA . LEU A 1 71 ? 1.969 7.502 -5.384 1.00 93.38 71 LEU A CA 1
ATOM 560 C C . LEU A 1 71 ? 2.594 6.975 -4.082 1.00 93.38 71 LEU A C 1
ATOM 562 O O . LEU A 1 71 ? 1.885 6.761 -3.102 1.00 93.38 71 LEU A O 1
ATOM 566 N N . TRP A 1 72 ? 3.920 6.823 -4.036 1.00 93.25 72 TRP A N 1
ATOM 567 C CA . TRP A 1 72 ? 4.628 6.388 -2.832 1.00 93.25 72 TRP A CA 1
ATOM 568 C C . TRP A 1 72 ? 4.521 7.392 -1.676 1.00 93.25 72 TRP A C 1
ATOM 570 O O . TRP A 1 72 ? 4.371 6.993 -0.523 1.00 93.25 72 TRP A O 1
ATOM 580 N N . GLN A 1 73 ? 4.549 8.695 -1.964 1.00 94.88 73 GLN A N 1
ATOM 581 C CA . GLN A 1 73 ? 4.312 9.725 -0.945 1.00 94.88 73 GLN A CA 1
ATOM 582 C C . GLN A 1 73 ? 2.902 9.616 -0.355 1.00 94.88 73 GLN A C 1
ATOM 584 O O . GLN A 1 73 ? 2.733 9.712 0.859 1.00 94.88 73 GLN A O 1
ATOM 589 N N . GLU A 1 74 ? 1.896 9.366 -1.195 1.00 94.69 74 GLU A N 1
ATOM 590 C CA . GLU A 1 74 ? 0.522 9.147 -0.735 1.00 94.69 74 GLU A CA 1
ATOM 591 C C . GLU A 1 74 ? 0.417 7.878 0.130 1.00 94.69 74 GLU A C 1
ATOM 593 O O . GLU A 1 74 ? -0.247 7.892 1.167 1.00 94.69 74 GLU A O 1
ATOM 598 N N . VAL A 1 75 ? 1.130 6.807 -0.234 1.00 95.00 75 VAL A N 1
ATOM 599 C CA . VAL A 1 75 ? 1.240 5.586 0.580 1.00 95.00 75 VAL A CA 1
ATOM 600 C C . VAL A 1 75 ? 1.876 5.873 1.943 1.00 95.00 75 VAL A C 1
ATOM 602 O O . VAL A 1 75 ? 1.339 5.436 2.958 1.00 95.00 75 VAL A O 1
ATOM 605 N N . ASP A 1 76 ? 2.987 6.614 2.005 1.00 94.88 76 ASP A N 1
ATOM 606 C CA . ASP A 1 76 ? 3.660 6.948 3.273 1.00 94.88 76 ASP A CA 1
ATOM 607 C C . ASP A 1 76 ? 2.730 7.720 4.222 1.00 94.88 76 ASP A C 1
ATOM 609 O O . ASP A 1 76 ? 2.653 7.406 5.411 1.00 94.88 76 ASP A O 1
ATOM 613 N N . ILE A 1 77 ? 1.948 8.669 3.692 1.00 95.50 77 ILE A N 1
ATOM 614 C CA . ILE A 1 77 ? 0.938 9.403 4.469 1.00 95.50 77 ILE A CA 1
ATOM 615 C C . ILE A 1 77 ? -0.100 8.437 5.051 1.00 95.50 77 ILE A C 1
ATOM 617 O O . ILE A 1 77 ? -0.336 8.446 6.260 1.00 95.50 77 ILE A O 1
ATOM 621 N N . ILE A 1 78 ? -0.686 7.571 4.219 1.00 94.56 78 ILE A N 1
ATOM 622 C CA . ILE A 1 78 ? -1.696 6.599 4.660 1.00 94.56 78 ILE A CA 1
ATOM 623 C C . ILE A 1 78 ? -1.132 5.652 5.725 1.00 94.56 78 ILE A C 1
ATOM 625 O O . ILE A 1 78 ? -1.794 5.394 6.731 1.00 94.56 78 ILE A O 1
ATOM 629 N N . ASN A 1 79 ? 0.102 5.178 5.553 1.00 94.50 79 ASN A N 1
ATOM 630 C CA . ASN A 1 79 ? 0.739 4.242 6.479 1.00 94.50 79 ASN A CA 1
ATOM 631 C C . ASN A 1 79 ? 0.959 4.867 7.853 1.00 94.50 79 ASN A C 1
ATOM 633 O O . ASN A 1 79 ? 0.674 4.236 8.871 1.00 94.50 79 ASN A O 1
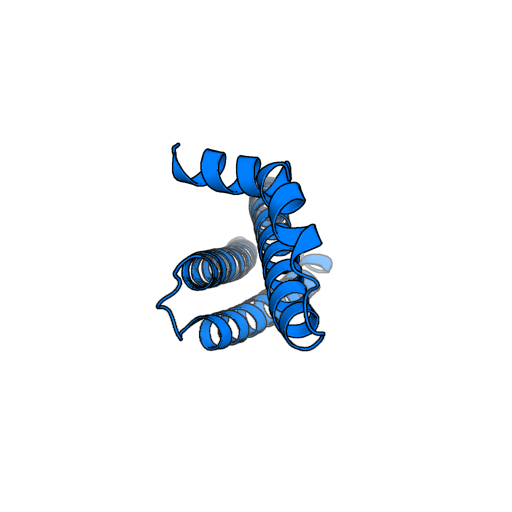ATOM 637 N N . ARG A 1 80 ? 1.434 6.115 7.888 1.00 94.69 80 ARG A N 1
ATOM 638 C CA . ARG A 1 80 ? 1.625 6.856 9.139 1.00 94.69 80 ARG A CA 1
ATOM 639 C C . ARG A 1 80 ? 0.302 7.106 9.847 1.00 94.69 80 ARG A C 1
ATOM 641 O O . ARG A 1 80 ? 0.237 6.934 11.063 1.00 94.69 80 ARG A O 1
ATOM 648 N N . THR A 1 81 ? -0.746 7.461 9.105 1.00 93.38 81 THR A N 1
ATOM 649 C CA . THR A 1 81 ? -2.079 7.678 9.680 1.00 93.38 81 THR A CA 1
ATOM 650 C C . THR A 1 81 ? -2.659 6.385 10.251 1.00 93.38 81 THR A C 1
ATOM 652 O O . THR A 1 81 ? -3.080 6.376 11.406 1.00 93.38 81 THR A O 1
ATOM 655 N N . LEU A 1 82 ? -2.620 5.280 9.497 1.00 91.81 82 LEU A N 1
ATOM 656 C CA . LEU A 1 82 ? -3.060 3.964 9.976 1.00 91.81 82 LEU A CA 1
ATOM 657 C C . LEU A 1 82 ? -2.301 3.545 11.238 1.00 91.81 82 LEU A C 1
ATOM 659 O O . LEU A 1 82 ? -2.919 3.175 12.233 1.00 91.81 82 LEU A O 1
ATOM 663 N N . PHE A 1 83 ? -0.971 3.659 11.229 1.00 91.69 83 PHE A N 1
ATOM 664 C CA . PHE A 1 83 ? -0.141 3.308 12.379 1.00 91.69 83 PHE A CA 1
ATOM 665 C C . PHE A 1 83 ? -0.472 4.150 13.618 1.00 91.69 83 PHE A C 1
ATOM 667 O O . PHE A 1 83 ? -0.622 3.603 14.713 1.00 91.69 83 PHE A O 1
ATOM 674 N N . GLY A 1 84 ? -0.618 5.469 13.451 1.00 92.06 84 GLY A N 1
ATOM 675 C CA . GLY A 1 84 ? -0.991 6.375 14.536 1.00 92.06 84 GLY A CA 1
ATOM 676 C C . GLY A 1 84 ? -2.337 6.000 15.155 1.00 92.06 84 GLY A C 1
ATOM 677 O O . GLY A 1 84 ? -2.424 5.801 16.365 1.00 92.06 84 GLY A O 1
ATOM 678 N N . LEU A 1 85 ? -3.362 5.805 14.322 1.00 88.56 85 LEU A N 1
ATOM 679 C CA . LEU A 1 85 ? -4.705 5.444 14.784 1.00 88.56 85 LEU A CA 1
ATOM 680 C C . LEU A 1 85 ? -4.743 4.067 15.456 1.00 88.56 85 LEU A C 1
ATOM 682 O O . LEU A 1 85 ? -5.329 3.926 16.526 1.00 88.56 85 LEU A O 1
ATOM 686 N N . MET A 1 86 ? -4.088 3.056 14.881 1.00 86.81 86 MET A N 1
ATOM 687 C CA . MET A 1 86 ? -4.011 1.726 15.494 1.00 86.81 86 MET A CA 1
ATOM 688 C C . MET A 1 86 ? -3.301 1.765 16.852 1.00 86.81 86 MET A C 1
ATOM 690 O O . MET A 1 86 ? -3.733 1.096 17.791 1.00 86.81 86 MET A O 1
ATOM 694 N N . THR A 1 87 ? -2.245 2.574 16.978 1.00 86.81 87 THR A N 1
ATOM 695 C CA . THR A 1 87 ? -1.531 2.777 18.248 1.00 86.81 87 THR A CA 1
ATOM 696 C C . THR A 1 87 ? -2.437 3.439 19.287 1.00 86.81 87 THR A C 1
ATOM 698 O O . THR A 1 87 ? -2.479 2.999 20.438 1.00 86.81 87 THR A O 1
ATOM 701 N N . ASP A 1 88 ? -3.215 4.448 18.889 1.00 82.69 88 ASP A N 1
ATOM 702 C CA . ASP A 1 88 ? -4.180 5.118 19.765 1.00 82.69 88 ASP A CA 1
ATOM 703 C C . ASP A 1 88 ? -5.294 4.164 20.224 1.00 82.69 88 ASP A C 1
ATOM 705 O O . ASP A 1 88 ? -5.631 4.127 21.413 1.00 82.69 88 ASP A O 1
ATOM 709 N N . VAL A 1 89 ? -5.822 3.336 19.317 1.00 82.50 89 VAL A N 1
ATOM 710 C CA . VAL A 1 89 ? -6.803 2.286 19.638 1.00 82.50 89 VAL A CA 1
ATOM 711 C C . VAL A 1 89 ? -6.204 1.282 20.623 1.00 82.50 89 VAL A C 1
ATOM 713 O O . VAL A 1 89 ? -6.808 0.997 21.660 1.00 82.50 89 VAL A O 1
ATOM 716 N N . GLN A 1 90 ? -4.986 0.796 20.369 1.00 79.19 90 GLN A N 1
ATOM 717 C CA . GLN A 1 90 ? -4.291 -0.129 21.265 1.00 79.19 90 GLN A CA 1
ATOM 718 C C . GLN A 1 90 ? -4.079 0.483 22.656 1.00 79.19 90 GLN A C 1
ATOM 720 O O . GLN A 1 90 ? -4.307 -0.191 23.666 1.00 79.19 90 GLN A O 1
ATOM 725 N N . ALA A 1 91 ? -3.679 1.754 22.732 1.00 77.38 91 ALA A N 1
ATOM 726 C CA . ALA A 1 91 ? -3.513 2.474 23.989 1.00 77.38 91 ALA A CA 1
ATOM 727 C C . ALA A 1 91 ? -4.849 2.660 24.725 1.00 77.38 91 ALA A C 1
ATOM 729 O O . ALA A 1 91 ? -4.891 2.562 25.954 1.00 77.38 91 ALA A O 1
ATOM 730 N N . HIS A 1 92 ? -5.949 2.881 24.001 1.00 73.31 92 HIS A N 1
ATOM 731 C CA . HIS A 1 92 ? -7.285 2.981 24.582 1.00 73.31 92 HIS A CA 1
ATOM 732 C C . HIS A 1 92 ? -7.752 1.648 25.176 1.00 73.31 92 HIS A C 1
ATOM 734 O O . HIS A 1 92 ? -8.174 1.613 26.332 1.00 73.31 92 HIS A O 1
ATOM 740 N N . VAL A 1 93 ? -7.615 0.550 24.429 1.00 75.31 93 VAL A N 1
ATOM 741 C CA . VAL A 1 93 ? -7.990 -0.800 24.881 1.00 75.31 93 VAL A CA 1
ATOM 742 C C . VAL A 1 93 ? -7.108 -1.244 26.056 1.00 75.31 93 VAL A C 1
ATOM 744 O O . VAL A 1 93 ? -7.613 -1.663 27.097 1.00 75.31 93 VAL A O 1
ATOM 747 N N . SER A 1 94 ? -5.789 -1.059 25.952 1.00 70.12 94 SER A N 1
ATOM 748 C CA . SER A 1 94 ? -4.828 -1.434 27.004 1.00 70.12 94 SER A CA 1
ATOM 749 C C . SER A 1 94 ? -4.950 -0.552 28.254 1.00 70.12 94 SER A C 1
ATOM 751 O O . SER A 1 94 ? -4.792 -1.023 29.381 1.00 70.12 94 SER A O 1
ATOM 753 N N . GLY A 1 95 ? -5.256 0.735 28.071 1.00 57.03 95 GLY A N 1
ATOM 754 C CA . GLY A 1 95 ? -5.509 1.691 29.147 1.00 57.03 95 GLY A CA 1
ATOM 755 C C . GLY A 1 95 ? -6.876 1.510 29.811 1.00 57.03 95 GLY A C 1
ATOM 756 O O . GLY A 1 95 ? -7.009 1.809 30.992 1.00 57.03 95 GLY A O 1
ATOM 757 N N . GLY A 1 96 ? -7.873 0.980 29.098 1.00 49.19 96 GLY A N 1
ATOM 758 C CA . GLY A 1 96 ? -9.167 0.577 29.656 1.00 49.19 96 GLY A CA 1
ATOM 759 C C . GLY A 1 96 ? -9.072 -0.641 30.582 1.00 49.19 96 GLY A C 1
ATOM 760 O O . GLY A 1 96 ? -9.834 -0.742 31.541 1.00 49.19 96 GLY A O 1
ATOM 761 N N . LEU A 1 97 ? -8.080 -1.513 30.367 1.00 49.16 97 LEU A N 1
ATOM 762 C CA . LEU A 1 97 ? -7.793 -2.666 31.232 1.00 49.16 97 LEU A CA 1
ATOM 763 C C . LEU A 1 97 ? -7.054 -2.292 32.533 1.00 49.16 97 LEU A C 1
ATOM 765 O O . LEU A 1 97 ? -7.065 -3.061 33.495 1.00 49.16 97 LEU A O 1
ATOM 769 N N . ARG A 1 98 ? -6.462 -1.092 32.624 1.00 47.69 98 ARG A N 1
ATOM 770 C CA . ARG A 1 98 ? -5.953 -0.522 33.883 1.00 47.69 98 ARG A CA 1
ATOM 771 C C . ARG A 1 98 ? -6.928 0.536 34.385 1.00 47.69 98 ARG A C 1
ATOM 773 O O . ARG A 1 98 ? -6.886 1.661 33.907 1.00 47.69 98 ARG A O 1
ATOM 780 N N . LYS A 1 99 ? -7.773 0.178 35.366 1.00 45.28 99 LYS A N 1
ATOM 781 C CA . LY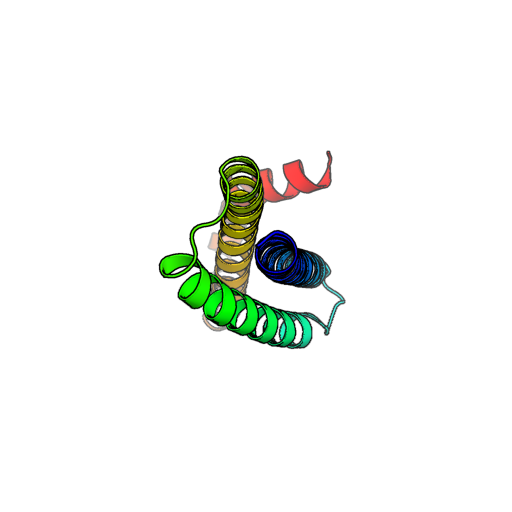S A 1 99 ? -8.671 1.072 36.138 1.00 45.28 99 LYS A CA 1
ATOM 782 C C . LYS A 1 99 ? -8.262 2.548 36.031 1.00 45.28 99 LYS A C 1
ATOM 784 O O . LYS A 1 99 ? -7.354 2.987 36.733 1.00 45.28 99 LYS A O 1
ATOM 789 N N . VAL A 1 100 ? -8.924 3.304 35.156 1.00 44.66 100 VAL A N 1
ATOM 790 C CA . VAL A 1 100 ? -8.646 4.732 34.965 1.00 44.66 100 VAL A CA 1
ATOM 791 C C . VAL A 1 100 ? -9.089 5.474 36.229 1.00 44.66 100 VAL A C 1
ATOM 793 O O . VAL A 1 100 ? -10.287 5.493 36.527 1.00 44.66 100 VAL A O 1
ATOM 796 N N . PRO A 1 101 ? -8.182 6.119 36.987 1.00 48.03 101 PRO A N 1
ATOM 797 C CA . PRO A 1 101 ? -8.598 7.028 38.040 1.00 48.03 101 PRO A CA 1
ATOM 798 C C . PRO A 1 101 ? -9.349 8.187 37.379 1.00 48.03 101 PRO A C 1
ATOM 800 O O . PRO A 1 101 ? -8.835 8.817 36.451 1.00 48.03 101 PRO A O 1
ATOM 803 N N . GLN A 1 102 ? -10.553 8.499 37.864 1.00 51.97 102 GLN A N 1
ATOM 804 C CA . GLN A 1 102 ? -11.463 9.517 37.309 1.00 51.97 102 GLN A CA 1
ATOM 805 C C . GLN A 1 102 ? -10.839 10.921 37.113 1.00 51.97 102 GLN A C 1
ATOM 807 O O . GLN A 1 102 ? -11.424 11.766 36.437 1.00 51.97 102 GLN A O 1
ATOM 812 N N . ARG A 1 103 ? -9.633 11.175 37.640 1.00 47.62 103 ARG A N 1
ATOM 813 C CA . ARG A 1 103 ? -8.869 12.416 37.442 1.00 47.62 103 ARG A CA 1
ATOM 814 C C . ARG A 1 103 ? -8.393 12.647 35.996 1.00 47.62 103 ARG A C 1
ATOM 816 O O . ARG A 1 103 ? -8.373 13.799 35.576 1.00 47.62 103 ARG A O 1
ATOM 823 N N . ALA A 1 104 ? -8.121 11.609 35.197 1.00 48.72 104 ALA A N 1
ATOM 824 C CA . ALA A 1 104 ? -7.604 11.766 33.822 1.00 48.72 104 ALA A CA 1
ATOM 825 C C . ALA A 1 104 ? -8.663 12.215 32.787 1.00 48.72 104 ALA A C 1
ATOM 827 O O . ALA A 1 104 ? -8.340 12.544 31.644 1.00 48.72 104 ALA A O 1
ATOM 828 N N . ARG A 1 105 ? -9.950 12.244 33.166 1.00 49.34 105 ARG A N 1
ATOM 829 C CA . ARG A 1 105 ? -11.054 12.589 32.253 1.00 49.34 105 ARG A CA 1
ATOM 830 C C . ARG A 1 105 ? -11.099 14.082 31.905 1.00 49.34 105 ARG A C 1
ATOM 832 O O . ARG A 1 105 ? -11.580 14.431 30.834 1.00 49.34 105 ARG A O 1
ATOM 839 N N . LYS A 1 106 ? -10.579 14.958 32.772 1.00 47.66 106 LYS A N 1
ATOM 840 C CA . LYS A 1 106 ? -10.574 16.413 32.532 1.00 47.66 106 LYS A CA 1
ATOM 841 C C . LYS A 1 106 ? -9.389 16.890 31.684 1.00 47.66 106 LYS A C 1
ATOM 843 O O . LYS A 1 106 ? -9.519 17.893 30.993 1.00 47.66 106 LYS A O 1
ATOM 848 N N . GLU A 1 107 ? -8.277 16.155 31.656 1.00 49.41 107 GLU A N 1
ATOM 849 C CA . GLU A 1 107 ? -7.130 16.489 30.792 1.00 49.41 107 GLU A CA 1
ATOM 850 C C . GLU A 1 107 ? -7.341 16.073 29.332 1.00 49.41 107 GLU A C 1
ATOM 852 O O . GLU A 1 107 ? -6.899 16.774 28.422 1.00 49.41 107 GLU A O 1
ATOM 857 N N . ARG A 1 108 ? -8.099 14.996 29.079 1.00 49.75 108 ARG A N 1
ATOM 858 C CA . ARG A 1 108 ? -8.392 14.522 27.713 1.00 49.75 108 ARG A CA 1
ATOM 859 C C . ARG A 1 108 ? -9.222 15.497 26.869 1.00 49.75 108 ARG A C 1
ATOM 861 O O . ARG A 1 108 ? -9.176 15.404 25.651 1.00 49.75 108 ARG A O 1
ATOM 868 N N . GLN A 1 109 ? -9.908 16.471 27.473 1.00 48.75 109 GLN A N 1
ATOM 869 C CA . GLN A 1 109 ? -10.591 17.536 26.720 1.00 48.75 109 GLN A CA 1
ATOM 870 C C . GLN A 1 109 ? -9.637 18.591 26.134 1.00 48.75 109 GLN A C 1
ATOM 872 O O . GLN A 1 109 ? -10.080 19.458 25.386 1.00 48.75 109 GLN A O 1
ATOM 877 N N . ARG A 1 110 ? -8.336 18.547 26.454 1.00 51.09 110 ARG A N 1
ATOM 878 C CA . ARG A 1 110 ? -7.353 19.531 25.974 1.00 51.09 110 ARG A CA 1
ATOM 879 C C . ARG A 1 110 ? -6.351 18.971 24.962 1.00 51.09 110 ARG A C 1
ATOM 881 O O . ARG A 1 110 ? -5.516 19.741 24.476 1.00 51.09 110 ARG A O 1
ATOM 888 N N . SER A 1 111 ? -6.408 17.675 24.623 1.00 52.78 111 SER A N 1
ATOM 889 C CA . SER A 1 111 ? -5.379 17.088 23.757 1.00 52.78 111 SER A CA 1
ATOM 890 C C . SER A 1 111 ? -5.433 17.708 22.347 1.00 52.78 111 SER A C 1
ATOM 892 O O . SER A 1 111 ? -6.503 17.808 21.739 1.00 52.78 111 SER A O 1
ATOM 894 N N . PRO A 1 112 ? -4.294 18.177 21.812 1.00 53.50 112 PRO A N 1
ATOM 895 C CA . PRO A 1 112 ? -4.206 18.680 20.442 1.00 53.50 112 PRO A CA 1
ATOM 896 C C . PRO A 1 112 ? -4.551 17.621 19.385 1.00 53.50 112 PRO A C 1
ATOM 898 O O . PRO A 1 112 ? -5.093 17.969 18.343 1.00 53.50 112 PRO A O 1
ATOM 901 N N . SER A 1 113 ? -4.303 16.337 19.662 1.00 58.44 113 SER A N 1
ATOM 902 C CA . SER A 1 113 ? -4.557 15.233 18.725 1.00 58.44 113 SER A CA 1
ATOM 903 C C . SER A 1 113 ? -6.038 15.081 18.362 1.00 58.44 113 SER A C 1
ATOM 905 O O . SER A 1 113 ? -6.368 14.961 17.187 1.00 58.44 113 SER A O 1
ATOM 907 N N . LEU A 1 114 ? -6.947 15.209 19.335 1.00 46.59 114 LEU A N 1
ATOM 908 C CA . LEU A 1 114 ? -8.395 15.174 19.086 1.00 46.59 114 LEU A CA 1
ATOM 909 C C . LEU A 1 114 ? -8.902 16.402 18.315 1.00 46.59 114 LEU A C 1
ATOM 911 O O . LEU A 1 114 ? -9.913 16.320 17.622 1.00 46.59 114 LEU A O 1
ATOM 915 N N . ARG A 1 115 ? -8.196 17.538 18.408 1.00 57.75 115 ARG A N 1
ATOM 916 C CA . ARG A 1 115 ? -8.523 18.745 17.634 1.00 57.75 115 ARG A CA 1
ATOM 917 C C . ARG A 1 115 ? -8.158 18.588 16.160 1.00 57.75 115 ARG A C 1
ATOM 919 O O . ARG A 1 115 ? -8.932 19.007 15.310 1.00 57.75 115 ARG A O 1
ATOM 926 N N . VAL A 1 116 ? -7.023 17.951 15.867 1.00 52.31 116 VAL A N 1
ATOM 927 C CA . VAL A 1 116 ? -6.604 17.654 14.488 1.00 52.31 116 VAL A CA 1
ATOM 928 C C . VAL A 1 116 ? -7.563 16.660 13.829 1.00 52.31 116 VAL A C 1
ATOM 930 O O . VAL A 1 116 ? -7.967 16.880 12.695 1.00 52.31 116 VAL A O 1
ATOM 933 N N . ILE A 1 117 ? -8.000 15.624 14.554 1.00 53.53 117 ILE A N 1
ATOM 934 C CA . ILE A 1 117 ? -8.937 14.616 14.028 1.00 53.53 117 ILE A CA 1
ATOM 935 C C . ILE A 1 117 ? -10.288 15.245 13.638 1.00 53.53 117 ILE A C 1
ATOM 937 O O . ILE A 1 117 ? -10.820 14.920 12.583 1.00 53.53 117 ILE A O 1
ATOM 941 N N . ARG A 1 118 ? -10.811 16.197 14.427 1.00 46.69 118 ARG A N 1
ATOM 942 C CA . ARG A 1 118 ? -12.026 16.951 14.057 1.00 46.69 118 ARG A CA 1
ATOM 943 C C . ARG A 1 118 ? -11.826 17.889 12.869 1.00 46.69 118 ARG A C 1
ATOM 945 O O . ARG A 1 118 ? -12.685 17.939 12.003 1.00 46.69 118 ARG A O 1
ATOM 952 N N . ALA A 1 119 ? -10.696 18.593 12.799 1.00 48.91 119 ALA A N 1
ATOM 953 C CA . ALA A 1 119 ? -10.410 19.506 11.688 1.00 48.91 119 ALA A CA 1
ATOM 954 C C . ALA A 1 119 ? -10.319 18.785 10.330 1.00 48.91 119 ALA A C 1
ATOM 956 O O . ALA A 1 119 ? -10.591 19.389 9.301 1.00 48.91 119 ALA A O 1
ATOM 957 N N . VAL A 1 120 ? -9.964 17.496 10.334 1.00 45.78 120 VAL A N 1
ATOM 958 C CA . VAL A 1 120 ? -9.947 16.638 9.138 1.00 45.78 120 VAL A CA 1
ATOM 959 C C . VAL A 1 120 ? -11.349 16.126 8.758 1.00 45.78 120 VAL A C 1
ATOM 961 O O . VAL A 1 120 ? -11.549 15.741 7.617 1.00 45.78 120 VAL A O 1
ATOM 964 N N . GLN A 1 121 ? -12.327 16.128 9.672 1.00 40.19 121 GLN A N 1
ATOM 965 C CA . GLN A 1 121 ? -13.716 15.724 9.383 1.00 40.19 121 GLN A CA 1
ATOM 966 C C . GLN A 1 121 ? -14.604 16.877 8.882 1.00 40.19 121 GLN A C 1
ATOM 968 O O . GLN A 1 121 ? -15.661 16.623 8.312 1.00 40.19 121 GLN A O 1
ATOM 973 N N . GLU A 1 122 ? -14.216 18.131 9.130 1.00 37.78 122 GLU A N 1
ATOM 974 C CA . GLU A 1 122 ? -15.020 19.329 8.834 1.00 37.78 122 GLU A CA 1
ATOM 975 C C . GLU A 1 122 ? -14.639 20.029 7.510 1.00 37.78 122 GLU A C 1
ATOM 977 O O . GLU A 1 122 ? -15.246 21.045 7.165 1.00 37.78 122 GLU A O 1
ATOM 982 N N . GLY A 1 123 ? -13.665 19.503 6.758 1.00 31.11 123 GLY A N 1
ATOM 983 C CA . GLY A 1 123 ? -13.213 20.029 5.459 1.00 31.11 123 GLY A CA 1
ATOM 984 C C . GLY A 1 123 ? -12.853 18.929 4.470 1.00 31.11 123 GLY A C 1
ATOM 985 O O . GLY A 1 123 ? -12.324 19.292 3.397 1.00 31.11 123 GLY A O 1
#

Nearest PDB structures (foldseek):
  3a7m-assembly1_B  TM=5.782E-01  e=5.533E-01  Salmonella enterica subsp. enterica serovar Typhimurium
  3k1s-assembly1_A  TM=7.577E-01  e=5.588E+00  Bacillus anthracis
  4tx5-assembly1_A  TM=3.131E-01  e=6.580E-01  Homo sapiens

Solvent-accessible surface area (backbone atoms only — not comparable to full-atom values): 6793 Å² total; per-residue (Å²): 108,66,75,56,46,54,50,45,47,49,30,48,50,50,23,37,51,28,43,51,52,24,46,52,26,66,72,37,91,84,46,81,54,29,66,60,30,48,51,54,22,50,56,29,44,54,54,27,52,60,43,50,62,50,36,77,76,51,75,65,53,72,69,53,48,52,53,46,50,54,54,48,52,53,36,53,52,48,51,52,51,46,52,51,50,52,50,51,50,49,49,49,58,58,45,65,74,47,82,73,63,80,75,59,67,70,59,64,80,68,48,66,67,66,53,54,57,50,59,67,73,77,110

Secondary structure (DSSP, 8-state):
-HHHHHHHHHHHHHHHHHHHHHHHHHH-TT-TTHHHHHHHHHHHHHHHHHHHHHHTTSPPPHHHHHHHHHHHHHHHHHHHHHHHHHHHHHHHHHHHSS---GGGGTTGGG-HHHHHHHHHH--

Radius of gyration: 18.95 Å; Cα contacts (8 Å, |Δi|>4): 68; chains: 1; bounding box: 36×29×59 Å

Sequence (123 aa):
MRDFNDRVHQALAIYLNQGRAALASLLDVESEDFFALMSQREAAYQNFCALDGAAQVVPLDEESKYQARRLWQEVDIINRTLFGLMTDVQAHVSGGLRKVPQRARKERQRSPSLRVIRAVQEG

pLDDT: mean 79.52, std 18.54, range [31.11, 97.38]

Mean predicted aligned error: 11.28 Å